Protein AF-A0A9E5NJH9-F1 (afdb_monomer_lite)

Foldseek 3Di:
DDPLVCCVVVVDQQEAPFFDVVVPDPDCSSVVVCPPPPHDHDDDCAEEQEAQDLSRQLCCLGTDLAHEYEYAPRRVVNLVVCLVVDDHDSSSCRQKHQGWDDDPNDTDRDPDIRGHWYFYDPDDPPDGTDTDD

Radius of gyration: 15.49 Å; chains: 1; bounding box: 36×34×38 Å

Secondary structure (DSSP, 8-state):
--HHHHHHTTSS--EETSB-SSSSPTTTTTTTGGGSTT-EE---S-EE--SS-HHHHGGGGGB-TTSPEEE-HHHHHHHHHHHHHSPP-STTTTSEEEEEEEETTEEEEEEEEEEPPEEE--S-TTPPPEE--

Structure (mmCIF, N/CA/C/O backbone):
data_AF-A0A9E5NJH9-F1
#
_entry.id   AF-A0A9E5NJH9-F1
#
loop_
_atom_site.group_PDB
_atom_site.id
_atom_site.type_symbol
_atom_site.label_atom_id
_atom_site.label_alt_id
_atom_site.label_comp_id
_atom_site.label_asym_id
_atom_site.label_entity_id
_atom_site.label_seq_id
_atom_site.pdbx_PDB_ins_code
_atom_site.Cartn_x
_atom_site.Cartn_y
_atom_site.Cartn_z
_atom_site.occupancy
_atom_site.B_iso_or_equiv
_atom_site.auth_seq_id
_atom_site.auth_comp_id
_atom_site.auth_asym_id
_atom_site.auth_atom_id
_atom_site.pdbx_PDB_model_num
ATOM 1 N N . MET A 1 1 ? 12.306 8.294 -3.340 1.00 63.44 1 MET A N 1
ATOM 2 C CA . MET A 1 1 ? 12.594 7.167 -4.257 1.00 63.44 1 MET A CA 1
ATOM 3 C C . MET A 1 1 ? 11.369 6.903 -5.125 1.00 63.44 1 MET A C 1
ATOM 5 O O . MET A 1 1 ? 10.272 7.169 -4.657 1.00 63.44 1 MET A O 1
ATOM 9 N N . GLY A 1 2 ? 11.531 6.453 -6.374 1.00 81.19 2 GLY A N 1
ATOM 10 C CA . GLY A 1 2 ? 10.410 6.132 -7.278 1.00 81.19 2 GLY A CA 1
ATOM 11 C C . GLY A 1 2 ? 10.185 4.624 -7.442 1.00 81.19 2 GLY A C 1
ATOM 12 O O . GLY A 1 2 ? 11.088 3.844 -7.140 1.00 81.19 2 GLY A O 1
ATOM 13 N N . LEU A 1 3 ? 9.017 4.225 -7.970 1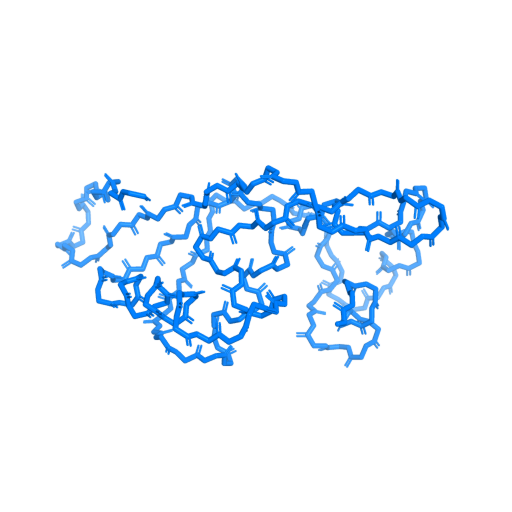.00 87.25 3 LEU A N 1
ATOM 14 C CA . LEU A 1 3 ? 8.644 2.819 -8.212 1.00 87.25 3 LEU A CA 1
ATOM 15 C C . LEU A 1 3 ? 9.715 2.014 -8.988 1.00 87.25 3 LEU A C 1
ATOM 17 O O . LEU A 1 3 ? 10.045 0.909 -8.559 1.00 87.25 3 LEU A O 1
ATOM 21 N N . PRO A 1 4 ? 10.340 2.549 -10.064 1.00 86.56 4 PRO A N 1
ATOM 22 C CA . PRO A 1 4 ? 11.408 1.836 -10.768 1.00 86.56 4 PRO A CA 1
ATOM 23 C C . PRO A 1 4 ? 12.573 1.420 -9.866 1.00 86.56 4 PRO A C 1
ATOM 25 O O . PRO A 1 4 ? 13.121 0.335 -10.044 1.00 86.56 4 PRO A O 1
ATOM 28 N N . ASN A 1 5 ? 12.938 2.272 -8.902 1.00 87.12 5 ASN A N 1
ATOM 29 C CA . ASN A 1 5 ? 14.077 2.045 -8.021 1.00 87.12 5 ASN A CA 1
ATOM 30 C C . ASN A 1 5 ? 13.786 0.934 -7.012 1.00 87.12 5 ASN A C 1
ATOM 32 O O . ASN A 1 5 ? 14.595 0.027 -6.874 1.00 87.12 5 ASN A O 1
ATOM 36 N N . VAL A 1 6 ? 12.627 0.981 -6.346 1.00 89.56 6 VAL A N 1
ATOM 37 C CA . VAL A 1 6 ? 12.240 -0.024 -5.336 1.00 89.56 6 VAL A CA 1
ATOM 38 C C . VAL A 1 6 ? 12.017 -1.411 -5.939 1.00 89.56 6 VAL A C 1
ATOM 40 O O . VAL A 1 6 ? 12.356 -2.400 -5.298 1.00 89.56 6 VAL A O 1
ATOM 43 N N . LEU A 1 7 ? 11.538 -1.490 -7.186 1.00 89.81 7 LEU A N 1
ATOM 44 C CA . LEU A 1 7 ? 11.472 -2.753 -7.926 1.00 89.81 7 LEU A CA 1
ATOM 45 C C . LEU A 1 7 ? 12.873 -3.260 -8.302 1.00 89.81 7 LEU A C 1
ATOM 47 O O . LEU A 1 7 ? 13.168 -4.430 -8.108 1.00 89.81 7 LEU A O 1
ATOM 51 N N . CYS A 1 8 ? 13.759 -2.377 -8.781 1.00 88.19 8 CYS A N 1
ATOM 52 C CA . CYS A 1 8 ? 15.124 -2.745 -9.183 1.00 88.19 8 CYS A CA 1
ATOM 53 C C . CYS A 1 8 ? 15.941 -3.354 -8.030 1.00 88.19 8 CYS A C 1
ATOM 55 O O . CYS A 1 8 ? 16.680 -4.312 -8.235 1.00 88.19 8 CYS A O 1
ATOM 57 N N . VAL A 1 9 ? 15.792 -2.822 -6.811 1.00 91.06 9 VAL A N 1
ATOM 58 C CA . VAL A 1 9 ? 16.490 -3.345 -5.622 1.00 91.06 9 VAL A CA 1
ATOM 59 C C . VAL A 1 9 ? 15.751 -4.498 -4.928 1.00 91.06 9 VAL A C 1
ATOM 61 O O . VAL A 1 9 ? 16.197 -4.953 -3.879 1.00 91.06 9 VAL A O 1
ATOM 64 N N . GLY A 1 10 ? 14.621 -4.963 -5.473 1.00 90.00 10 GLY A N 1
ATOM 65 C CA . GLY A 1 10 ? 13.853 -6.082 -4.918 1.00 90.00 10 GLY A CA 1
ATOM 66 C C . GLY A 1 10 ? 13.103 -5.777 -3.615 1.00 90.00 10 GLY A C 1
ATOM 67 O O . GLY A 1 10 ? 12.751 -6.703 -2.891 1.00 90.00 10 GLY A O 1
ATOM 68 N N . LEU A 1 11 ? 12.847 -4.501 -3.301 1.00 91.38 11 LEU A N 1
ATOM 69 C CA . LEU A 1 11 ? 12.045 -4.103 -2.131 1.00 91.38 11 LEU A CA 1
ATOM 70 C C . LEU A 1 11 ? 10.539 -4.279 -2.365 1.00 91.38 11 LEU A C 1
ATOM 72 O O . LEU A 1 11 ? 9.778 -4.423 -1.411 1.00 91.38 11 LEU A O 1
ATOM 76 N N . LEU A 1 12 ? 10.108 -4.258 -3.629 1.00 92.00 12 LEU A N 1
ATOM 77 C CA . LEU A 1 12 ? 8.745 -4.576 -4.044 1.00 92.00 12 LEU A CA 1
ATOM 78 C C . LEU A 1 12 ? 8.755 -5.689 -5.097 1.00 92.00 12 LEU A C 1
ATOM 80 O O . LEU A 1 12 ? 9.673 -5.732 -5.919 1.00 92.00 12 LEU A O 1
ATOM 84 N N . PRO A 1 13 ? 7.740 -6.569 -5.103 1.00 92.75 13 PRO A N 1
ATOM 85 C CA . PRO A 1 13 ? 7.637 -7.615 -6.108 1.00 92.75 13 PRO A CA 1
ATOM 86 C C . PRO A 1 13 ? 7.233 -7.043 -7.482 1.00 92.75 13 PRO A C 1
ATOM 88 O O . PRO A 1 13 ? 6.522 -6.040 -7.553 1.00 92.75 13 PRO A O 1
ATOM 91 N N . PRO A 1 14 ? 7.625 -7.682 -8.599 1.00 92.50 14 PRO A N 1
ATOM 92 C CA . PRO A 1 14 ? 7.291 -7.232 -9.952 1.00 92.50 14 PRO A CA 1
ATOM 93 C C . PRO A 1 14 ? 5.840 -7.579 -10.351 1.00 92.50 14 PRO A C 1
ATOM 95 O O . PRO A 1 14 ? 5.599 -8.297 -11.326 1.00 92.50 14 PRO A O 1
ATOM 98 N N . LEU A 1 15 ? 4.867 -7.059 -9.592 1.00 92.69 15 LEU A N 1
ATOM 99 C CA . LEU A 1 15 ? 3.426 -7.244 -9.800 1.00 92.69 15 LEU A CA 1
ATOM 100 C C . LEU A 1 15 ? 2.834 -6.108 -10.647 1.00 92.69 15 LEU A C 1
ATOM 102 O O . LEU A 1 15 ? 2.570 -5.007 -10.169 1.00 92.69 15 LEU A O 1
ATOM 106 N N . GLU A 1 16 ? 2.610 -6.368 -11.928 1.00 91.31 16 GLU A N 1
ATOM 107 C CA . GLU A 1 16 ? 2.008 -5.395 -12.837 1.00 91.31 16 GLU A CA 1
ATOM 108 C C . GLU A 1 16 ? 0.503 -5.244 -12.566 1.00 91.31 16 GLU A C 1
ATOM 110 O O . GLU A 1 16 ? -0.221 -6.236 -12.476 1.00 91.31 16 GLU A O 1
ATOM 115 N N . GLY A 1 17 ? 0.023 -3.998 -12.512 1.00 90.94 17 GLY A N 1
ATOM 116 C CA . GLY A 1 17 ? -1.405 -3.670 -12.407 1.00 90.94 17 GLY A CA 1
ATOM 117 C C . GLY A 1 17 ? -1.893 -3.246 -11.019 1.00 90.94 17 GLY A C 1
ATOM 118 O O . GLY A 1 17 ? -3.033 -2.814 -10.912 1.00 90.94 17 GLY A O 1
ATOM 119 N N . ILE A 1 18 ? -1.050 -3.320 -9.981 1.00 93.44 18 ILE A N 1
ATOM 120 C CA . ILE A 1 18 ? -1.433 -2.947 -8.601 1.00 93.44 18 ILE A CA 1
ATOM 121 C C . ILE A 1 18 ? -0.758 -1.671 -8.089 1.00 93.44 18 ILE A C 1
ATOM 123 O O . ILE A 1 18 ? -1.122 -1.144 -7.039 1.00 93.44 18 ILE A O 1
ATOM 127 N N . TYR A 1 19 ? 0.263 -1.194 -8.798 1.00 92.25 19 TYR A N 1
ATOM 128 C CA . TYR A 1 19 ? 1.014 -0.002 -8.425 1.00 92.25 19 TYR A CA 1
ATOM 129 C C . TYR A 1 19 ? 0.501 1.228 -9.160 1.00 92.25 19 TYR A C 1
ATOM 131 O O . TYR A 1 19 ? -0.042 1.130 -10.258 1.00 92.25 19 TYR A O 1
ATOM 139 N N . ARG A 1 20 ? 0.747 2.397 -8.573 1.00 88.31 20 ARG A N 1
ATOM 140 C CA . ARG A 1 20 ? 0.426 3.695 -9.169 1.00 88.31 20 ARG A CA 1
ATOM 141 C C . ARG A 1 20 ? 1.105 3.860 -10.515 1.00 88.31 20 ARG A C 1
ATOM 143 O O . ARG A 1 20 ? 2.309 3.628 -10.651 1.00 88.31 20 ARG A O 1
ATOM 150 N N . GLU A 1 21 ? 0.341 4.361 -11.474 1.00 78.94 21 GLU A N 1
ATOM 151 C CA . GLU A 1 21 ? 0.867 4.753 -12.778 1.00 78.94 21 GLU A CA 1
ATOM 152 C C . GLU A 1 21 ? 1.640 6.077 -12.710 1.00 78.94 21 GLU A C 1
ATOM 154 O O . GLU A 1 21 ? 2.510 6.328 -13.534 1.00 78.94 21 GLU A O 1
ATOM 159 N N . ASP A 1 22 ? 1.423 6.892 -11.677 1.00 73.44 22 ASP A N 1
ATOM 160 C CA . ASP A 1 22 ? 2.259 8.034 -11.328 1.00 73.44 22 ASP A CA 1
ATOM 161 C C . ASP A 1 22 ? 3.189 7.639 -10.160 1.00 73.44 22 ASP A C 1
ATOM 163 O O . ASP A 1 22 ? 2.724 7.444 -9.037 1.00 73.44 22 ASP A O 1
ATOM 167 N N . PRO A 1 23 ? 4.512 7.462 -10.333 1.00 60.00 23 PRO A N 1
ATOM 168 C CA . PRO A 1 23 ? 5.404 7.973 -11.375 1.00 60.00 23 PRO A CA 1
ATOM 169 C C . PRO A 1 23 ? 5.873 6.931 -12.415 1.00 60.00 23 PRO A C 1
ATOM 171 O O . PRO A 1 23 ? 6.990 7.050 -12.928 1.00 60.00 23 PRO A O 1
ATOM 174 N N . ALA A 1 24 ? 5.118 5.859 -12.656 1.00 59.75 24 ALA A N 1
ATOM 175 C CA . ALA A 1 24 ? 5.552 4.789 -13.549 1.00 59.75 24 ALA A CA 1
ATOM 176 C C . ALA A 1 24 ? 5.791 5.332 -14.979 1.00 59.75 24 ALA A C 1
ATOM 178 O O . ALA A 1 24 ? 4.920 5.985 -15.555 1.00 59.75 24 ALA A O 1
ATOM 179 N N . PRO A 1 25 ? 6.973 5.098 -15.578 1.00 56.84 25 PRO A N 1
ATOM 180 C CA . PRO A 1 25 ? 7.249 5.537 -16.939 1.00 56.84 25 PRO A CA 1
ATOM 181 C C . PRO A 1 25 ? 6.246 4.912 -17.913 1.00 56.84 25 PRO A C 1
ATOM 183 O O . PRO A 1 25 ? 6.063 3.693 -17.937 1.00 56.84 25 PRO A O 1
ATOM 186 N N . SER A 1 26 ? 5.605 5.745 -18.727 1.00 64.19 26 SER A N 1
ATOM 187 C CA . SER A 1 26 ? 4.777 5.275 -19.838 1.00 64.19 26 SER A CA 1
ATOM 188 C C . SER A 1 26 ? 5.610 4.460 -20.841 1.00 64.19 26 SER A C 1
ATOM 190 O O . SER A 1 26 ? 6.799 4.710 -21.029 1.00 64.19 26 SER A O 1
ATOM 192 N N . GLY A 1 27 ? 4.969 3.473 -21.480 1.00 61.41 27 GLY A N 1
ATOM 193 C CA . GLY A 1 27 ? 5.517 2.709 -22.607 1.00 61.41 27 GLY A CA 1
ATOM 194 C C . GLY A 1 27 ? 6.629 1.716 -22.247 1.00 61.41 27 GLY A C 1
ATOM 195 O O . GLY A 1 27 ? 7.809 2.037 -22.294 1.00 61.41 27 GLY A O 1
ATOM 196 N N . GLY A 1 28 ? 6.263 0.464 -21.952 1.00 74.19 28 GLY A N 1
ATOM 197 C CA . GLY A 1 28 ? 7.218 -0.652 -21.886 1.00 74.19 28 GLY A CA 1
ATOM 198 C C . GLY A 1 28 ? 7.933 -0.863 -20.547 1.00 74.19 28 GLY A C 1
ATOM 199 O O . GLY A 1 28 ? 8.677 -1.829 -20.432 1.00 74.19 28 GLY A O 1
ATOM 200 N N . PHE A 1 29 ? 7.667 -0.059 -19.510 1.00 84.19 29 PHE A N 1
ATOM 201 C CA . PHE A 1 29 ? 8.249 -0.230 -18.165 1.00 84.19 29 PHE A CA 1
ATOM 202 C C . PHE A 1 29 ? 8.147 -1.666 -17.620 1.00 84.19 29 PHE A C 1
ATOM 204 O O . PHE A 1 29 ? 9.089 -2.188 -17.018 1.00 84.19 29 PHE A O 1
ATOM 211 N N . TRP A 1 30 ? 7.008 -2.314 -17.862 1.00 87.31 30 TRP A N 1
ATOM 212 C CA . TRP A 1 30 ? 6.740 -3.677 -17.418 1.00 87.31 30 TRP A CA 1
ATOM 213 C C . TRP A 1 30 ? 7.325 -4.758 -18.334 1.00 87.31 30 TRP A C 1
ATOM 215 O O . TRP A 1 30 ? 7.512 -5.879 -17.877 1.00 87.31 30 TRP A O 1
ATOM 225 N N . GLN A 1 31 ? 7.657 -4.459 -19.598 1.00 87.31 31 GLN A N 1
ATOM 226 C CA . GLN A 1 31 ? 8.130 -5.479 -20.549 1.00 87.31 31 GLN A CA 1
ATOM 227 C C . GLN A 1 31 ? 9.401 -6.202 -20.074 1.00 87.31 31 GLN A C 1
ATOM 229 O O . GLN A 1 31 ? 9.370 -7.430 -20.047 1.00 87.31 31 GLN A O 1
ATOM 234 N N . PRO A 1 32 ? 10.476 -5.512 -19.634 1.00 85.38 32 PRO A N 1
ATOM 235 C CA . PRO A 1 32 ? 11.657 -6.194 -19.104 1.00 85.38 32 PRO A CA 1
ATOM 236 C C . PRO A 1 32 ? 11.355 -7.004 -17.836 1.00 85.38 32 PRO A C 1
ATOM 238 O O . PRO A 1 32 ? 11.928 -8.068 -17.632 1.00 85.38 32 PRO A O 1
ATOM 241 N N . ARG A 1 33 ? 10.420 -6.517 -17.009 1.00 87.06 33 ARG A N 1
ATOM 242 C CA . ARG A 1 33 ? 10.083 -7.095 -15.699 1.00 87.06 33 ARG A CA 1
ATOM 243 C C . ARG A 1 33 ? 9.261 -8.372 -15.799 1.00 87.06 33 ARG A C 1
ATOM 245 O O . ARG A 1 33 ? 9.336 -9.205 -14.911 1.00 87.06 33 ARG A O 1
ATOM 252 N N . ARG A 1 34 ? 8.523 -8.573 -16.895 1.00 87.31 34 ARG A N 1
ATOM 253 C CA . ARG A 1 34 ? 7.731 -9.796 -17.134 1.00 87.31 34 ARG A CA 1
ATOM 254 C C . ARG A 1 34 ? 8.574 -11.071 -17.227 1.00 87.31 34 ARG A C 1
ATOM 256 O O . ARG A 1 34 ? 8.020 -12.159 -17.125 1.00 87.31 34 ARG A O 1
ATOM 263 N N . ALA A 1 35 ? 9.884 -10.942 -17.439 1.00 88.00 35 ALA A N 1
ATOM 264 C CA . ALA A 1 35 ? 10.824 -12.059 -17.415 1.00 88.00 35 ALA A CA 1
ATOM 265 C C . ALA A 1 35 ? 11.427 -12.318 -16.018 1.00 88.00 35 ALA A C 1
ATOM 267 O O . ALA A 1 35 ? 12.144 -13.302 -15.844 1.00 88.00 35 ALA A O 1
ATOM 268 N N . GLU A 1 36 ? 11.171 -11.451 -15.031 1.00 89.81 36 GLU A N 1
ATOM 269 C CA . GLU A 1 36 ? 11.693 -11.610 -13.673 1.00 89.81 36 GLU A CA 1
ATOM 270 C C . GLU A 1 36 ? 10.963 -12.735 -12.916 1.00 89.81 36 GLU A C 1
ATOM 272 O O . GLU A 1 36 ? 9.764 -12.963 -13.126 1.00 89.81 36 GLU A O 1
ATOM 277 N N . PRO A 1 37 ? 11.655 -13.435 -11.997 1.00 88.38 37 PRO A N 1
ATOM 278 C CA . PRO A 1 37 ? 11.022 -14.412 -11.121 1.00 88.38 37 PRO A CA 1
ATOM 279 C C . PRO A 1 37 ? 9.839 -13.806 -10.362 1.00 88.38 37 PRO A C 1
ATOM 281 O O . PRO A 1 37 ? 9.917 -12.686 -9.863 1.00 88.38 37 PRO A O 1
ATOM 284 N N . HIS A 1 38 ? 8.750 -14.568 -10.251 1.00 87.94 38 HIS A N 1
ATOM 285 C CA . HIS A 1 38 ? 7.517 -14.145 -9.574 1.00 87.94 38 HIS A CA 1
ATOM 286 C C . HIS A 1 38 ? 6.834 -12.909 -10.183 1.00 87.94 38 HIS A C 1
ATOM 288 O O . HIS A 1 38 ? 5.933 -12.347 -9.558 1.00 87.94 38 HIS A O 1
ATOM 294 N N . SER A 1 39 ? 7.209 -12.500 -11.402 1.00 91.12 39 SER A N 1
ATOM 295 C CA . SER A 1 39 ? 6.449 -11.485 -12.120 1.00 91.12 39 SER A CA 1
ATOM 296 C C . SER A 1 39 ? 5.082 -12.023 -12.520 1.00 91.12 39 SER A C 1
ATOM 298 O O . SER A 1 39 ? 4.946 -13.120 -13.065 1.00 91.12 39 SER A O 1
ATOM 300 N N . ALA A 1 40 ? 4.059 -11.227 -12.240 1.00 92.12 40 ALA A N 1
ATOM 301 C CA . ALA A 1 40 ? 2.690 -11.516 -12.613 1.00 92.12 40 ALA A CA 1
ATOM 302 C C . ALA A 1 40 ? 1.960 -10.212 -12.913 1.00 92.12 40 ALA A C 1
ATOM 304 O O . ALA A 1 40 ? 2.244 -9.171 -12.320 1.00 92.12 40 ALA A O 1
ATOM 305 N N . ARG A 1 41 ? 0.979 -10.284 -13.811 1.00 91.50 41 ARG A N 1
ATOM 306 C CA . ARG A 1 41 ? -0.031 -9.239 -13.942 1.00 91.50 41 ARG A CA 1
ATOM 307 C C . ARG A 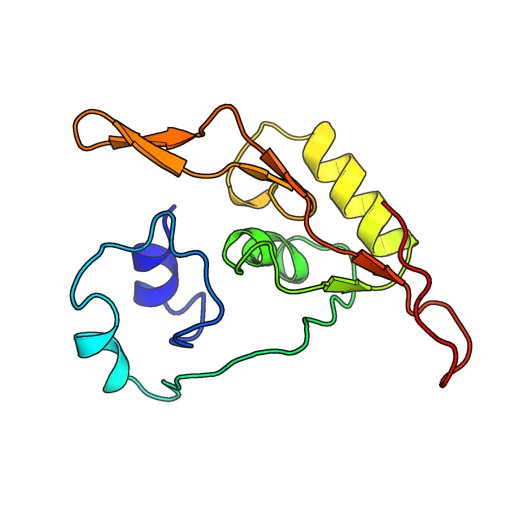1 41 ? -1.230 -9.642 -13.098 1.00 91.50 41 ARG A C 1
ATOM 309 O O . ARG A 1 41 ? -1.774 -10.720 -13.316 1.00 91.50 41 ARG A O 1
ATOM 316 N N . THR A 1 42 ? -1.629 -8.795 -12.157 1.00 90.19 42 THR A N 1
ATOM 317 C CA . THR A 1 42 ? -2.731 -9.096 -11.239 1.00 90.19 42 THR A CA 1
ATOM 318 C C . THR A 1 42 ? -3.589 -7.869 -10.980 1.00 90.19 42 THR A C 1
ATOM 320 O O . THR A 1 42 ? -3.126 -6.734 -11.062 1.00 90.19 42 THR A O 1
ATOM 323 N N . SER A 1 43 ? -4.846 -8.121 -10.643 1.00 91.69 43 SER A N 1
ATOM 324 C CA . SER A 1 43 ? -5.727 -7.181 -9.957 1.00 91.69 43 SER A CA 1
ATOM 325 C C . SER A 1 43 ? -5.881 -7.631 -8.506 1.00 91.69 43 SER A C 1
ATOM 327 O O . SER A 1 43 ? -5.709 -8.815 -8.209 1.00 91.69 43 SER A O 1
ATOM 329 N N . LEU A 1 44 ? -6.179 -6.701 -7.604 1.00 91.25 44 LEU A N 1
ATOM 330 C CA . LEU A 1 44 ? -6.449 -6.988 -6.197 1.00 91.25 44 LEU A CA 1
ATOM 331 C C . LEU A 1 44 ? -7.793 -6.383 -5.821 1.00 91.25 44 LEU A C 1
ATOM 333 O O . LEU A 1 44 ? -8.061 -5.235 -6.170 1.00 91.25 44 LEU A O 1
ATOM 337 N N . ASP A 1 45 ? -8.587 -7.126 -5.058 1.00 93.50 45 ASP A N 1
ATOM 338 C CA . ASP A 1 45 ? -9.802 -6.587 -4.440 1.00 93.50 45 ASP A CA 1
ATOM 339 C C . ASP A 1 45 ? -9.471 -5.667 -3.255 1.00 93.50 45 ASP A C 1
ATOM 341 O O . ASP A 1 45 ? -10.270 -4.816 -2.884 1.00 93.50 45 ASP A O 1
ATOM 345 N N . GLY A 1 46 ? -8.277 -5.813 -2.674 1.00 94.12 46 GLY A N 1
ATOM 346 C CA . GLY A 1 46 ? -7.739 -4.944 -1.636 1.00 94.12 46 GLY A CA 1
ATOM 347 C C . GLY A 1 46 ? -6.485 -5.505 -0.977 1.00 94.12 46 GLY A C 1
ATOM 348 O O . GLY A 1 46 ? -5.969 -6.555 -1.365 1.00 94.12 46 GLY A O 1
ATOM 349 N N . VAL A 1 47 ? -5.992 -4.795 0.036 1.00 95.62 47 VAL A N 1
ATOM 350 C CA . VAL A 1 47 ? -4.795 -5.165 0.804 1.00 95.62 47 VAL A CA 1
ATOM 351 C C . VAL A 1 47 ? -5.110 -5.174 2.290 1.00 95.62 47 VAL A C 1
ATOM 353 O O . VAL A 1 47 ? -5.595 -4.184 2.825 1.00 95.62 47 VAL A O 1
ATOM 356 N N . LEU A 1 48 ? -4.797 -6.275 2.973 1.00 95.56 48 LEU A N 1
ATOM 357 C CA . LEU A 1 48 ? -4.879 -6.355 4.428 1.00 95.56 48 LEU A CA 1
ATOM 358 C C . LEU A 1 48 ? -3.596 -5.807 5.061 1.00 95.56 48 LEU A C 1
ATOM 360 O O . LEU A 1 48 ? -2.510 -6.341 4.844 1.00 95.56 48 LEU A O 1
ATOM 364 N N . LEU A 1 49 ? -3.731 -4.770 5.881 1.00 95.44 49 LEU A N 1
ATOM 365 C CA . LEU A 1 49 ? -2.650 -4.154 6.634 1.00 95.44 49 LEU A CA 1
ATO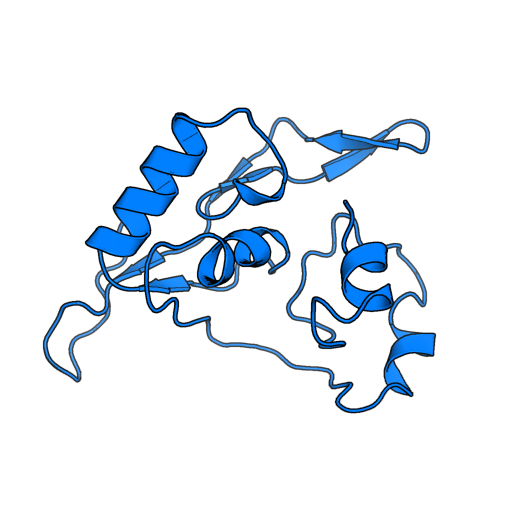M 366 C C . LEU A 1 49 ? -2.725 -4.586 8.100 1.00 95.44 49 LEU A C 1
ATOM 368 O O . LEU A 1 49 ? -3.647 -4.221 8.830 1.00 95.44 49 LEU A O 1
ATOM 372 N N . SER A 1 50 ? -1.734 -5.368 8.526 1.00 94.06 50 SER A N 1
ATOM 373 C CA . SER A 1 50 ? -1.733 -6.028 9.834 1.00 94.06 50 SER A CA 1
ATOM 374 C C . SER A 1 50 ? -1.619 -5.067 11.016 1.00 94.06 50 SER A C 1
ATOM 376 O O . SER A 1 50 ? -2.318 -5.241 12.010 1.00 94.06 50 SER A O 1
ATOM 378 N N . HIS A 1 51 ? -0.697 -4.102 10.950 1.00 94.56 51 HIS A N 1
ATOM 379 C CA . HIS A 1 51 ? -0.411 -3.175 12.047 1.00 94.56 51 HIS A CA 1
ATOM 380 C C . HIS A 1 51 ? 0.367 -1.940 11.565 1.00 94.56 51 HIS A C 1
ATOM 382 O O . HIS A 1 51 ? 0.820 -1.875 10.422 1.00 94.56 51 HIS A O 1
ATOM 388 N N . ALA A 1 52 ? 0.517 -0.950 12.450 1.00 93.44 52 ALA A N 1
ATOM 389 C CA . ALA A 1 52 ? 0.998 0.390 12.119 1.00 93.44 52 ALA A CA 1
ATOM 390 C C . ALA A 1 52 ? 2.519 0.600 12.211 1.00 93.44 52 ALA A C 1
ATOM 392 O O . ALA A 1 52 ? 2.977 1.609 12.748 1.00 93.44 52 ALA A O 1
ATOM 393 N N . HIS A 1 53 ? 3.310 -0.335 11.685 1.00 93.44 53 HIS A N 1
ATOM 394 C CA . HIS A 1 53 ? 4.746 -0.116 11.503 1.00 93.44 53 HIS A CA 1
ATOM 395 C C . HIS A 1 53 ? 5.081 0.240 10.052 1.00 93.44 53 HIS A C 1
ATOM 397 O O . HIS A 1 53 ? 4.376 -0.131 9.111 1.00 93.44 53 HIS A O 1
ATOM 403 N N . LEU A 1 54 ? 6.166 0.993 9.860 1.00 88.50 54 LEU A N 1
ATOM 404 C CA . LEU A 1 54 ? 6.547 1.505 8.542 1.00 88.50 54 LEU A CA 1
ATOM 405 C C . LEU A 1 54 ? 6.964 0.398 7.575 1.00 88.50 54 LEU A C 1
ATOM 407 O O . LEU A 1 54 ? 6.639 0.491 6.397 1.00 88.50 54 LEU A O 1
ATOM 411 N N . ASP A 1 55 ? 7.615 -0.655 8.054 1.00 88.88 55 ASP A N 1
ATOM 412 C CA . ASP A 1 55 ? 7.983 -1.836 7.267 1.00 88.88 55 ASP A CA 1
ATOM 413 C C . ASP A 1 55 ? 6.765 -2.616 6.743 1.00 88.88 55 ASP A C 1
ATOM 415 O O . ASP A 1 55 ? 6.882 -3.350 5.766 1.00 88.88 55 ASP A O 1
ATOM 419 N N . HIS A 1 56 ? 5.582 -2.393 7.322 1.00 89.62 56 HIS A N 1
ATOM 420 C CA . HIS A 1 56 ? 4.324 -2.983 6.865 1.00 89.62 56 HIS A CA 1
ATOM 421 C C . HIS A 1 56 ? 3.460 -2.031 6.026 1.00 89.62 56 HIS A C 1
ATOM 423 O O . HIS A 1 56 ? 2.783 -2.479 5.103 1.00 89.62 56 HIS A O 1
ATOM 429 N N . GLY A 1 57 ? 3.445 -0.730 6.336 1.00 89.94 57 GLY A N 1
ATOM 430 C CA . GLY A 1 57 ? 2.496 0.208 5.722 1.00 89.94 57 GLY A CA 1
ATOM 431 C C . GLY A 1 57 ? 3.085 1.248 4.778 1.00 89.94 57 GLY A C 1
ATOM 432 O O . GLY A 1 57 ? 2.361 1.744 3.921 1.00 89.94 57 GLY A O 1
ATOM 433 N N . SER A 1 58 ? 4.373 1.587 4.876 1.00 88.62 58 SER A N 1
ATOM 434 C CA . SER A 1 58 ? 4.941 2.707 4.102 1.00 88.62 58 SER A CA 1
ATOM 435 C C . SER A 1 58 ? 4.840 2.505 2.587 1.00 88.62 58 SER A C 1
ATOM 437 O O . SER A 1 58 ? 4.580 3.453 1.842 1.00 88.62 58 SER A O 1
ATOM 439 N N . TYR A 1 59 ? 4.968 1.262 2.113 1.00 93.06 59 TYR A N 1
ATOM 440 C CA . TYR A 1 59 ? 4.907 0.933 0.688 1.00 93.06 59 TYR A CA 1
ATOM 441 C C . TYR A 1 59 ? 3.492 0.800 0.125 1.00 93.06 59 TYR A C 1
ATOM 443 O O . TYR A 1 59 ? 3.340 0.742 -1.096 1.00 93.06 59 TYR A O 1
ATOM 451 N N . VAL A 1 60 ? 2.453 0.902 0.963 1.00 94.12 60 VAL A N 1
ATOM 452 C CA . VAL A 1 60 ? 1.079 1.160 0.491 1.00 94.12 60 VAL A CA 1
ATOM 453 C C . VAL A 1 60 ? 1.040 2.426 -0.371 1.00 94.12 60 VAL A C 1
ATOM 455 O O . VAL A 1 60 ? 0.262 2.520 -1.317 1.00 94.12 60 VAL A O 1
ATOM 458 N N . SER A 1 61 ? 1.950 3.369 -0.124 1.00 92.50 61 SER A N 1
ATOM 459 C CA . SER A 1 61 ? 2.122 4.590 -0.910 1.00 92.50 61 SER A CA 1
ATOM 460 C C . SER A 1 61 ? 2.376 4.342 -2.406 1.00 92.50 61 SER A C 1
ATOM 462 O O . SER A 1 61 ? 2.008 5.191 -3.224 1.00 92.50 61 SER A O 1
ATOM 464 N N . PHE A 1 62 ? 2.943 3.180 -2.774 1.00 92.94 62 PHE A N 1
ATOM 465 C CA . PHE A 1 62 ? 3.171 2.750 -4.162 1.00 92.94 62 PHE A CA 1
ATOM 466 C C . PHE A 1 62 ? 1.966 2.075 -4.817 1.00 92.94 62 PHE A C 1
ATOM 468 O O . PHE A 1 62 ? 1.962 1.963 -6.041 1.00 92.94 62 PHE A O 1
ATOM 475 N N . LEU A 1 63 ? 0.972 1.621 -4.052 1.00 93.81 63 LEU A N 1
ATOM 476 C CA . LEU A 1 63 ? -0.226 0.980 -4.596 1.00 93.81 63 LEU A CA 1
ATOM 477 C C . LEU A 1 63 ? -1.137 2.002 -5.261 1.00 93.81 63 LEU A C 1
ATOM 479 O O . LEU A 1 63 ? -1.175 3.160 -4.829 1.00 93.81 63 LEU A O 1
ATOM 483 N N . ASP A 1 64 ? -1.893 1.575 -6.270 1.00 92.6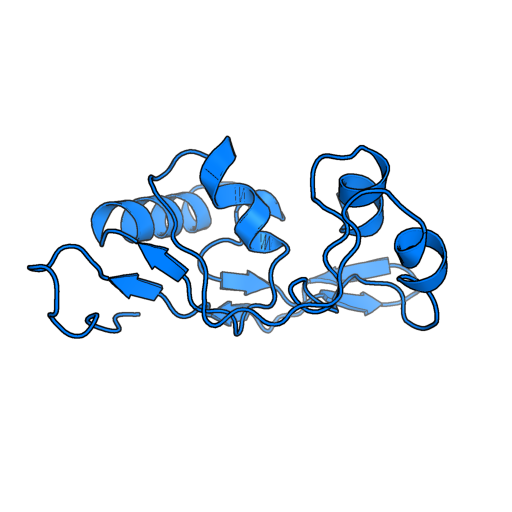2 64 ASP A N 1
ATOM 484 C CA . ASP A 1 64 ? -2.977 2.385 -6.825 1.00 92.62 64 ASP A CA 1
ATOM 485 C C . ASP A 1 64 ? -3.882 2.890 -5.676 1.00 92.62 64 ASP A C 1
ATOM 487 O O . ASP A 1 64 ? -4.317 2.095 -4.836 1.00 92.62 64 ASP A O 1
ATOM 491 N N . PRO A 1 65 ? -4.123 4.211 -5.559 1.00 92.62 65 PRO A N 1
ATOM 492 C CA . PRO A 1 65 ? -4.974 4.775 -4.519 1.00 92.62 65 PRO A CA 1
ATOM 493 C C . PRO A 1 65 ? -6.433 4.312 -4.535 1.00 92.62 65 PRO A C 1
ATOM 495 O O . PRO A 1 65 ? -7.109 4.540 -3.535 1.00 92.62 65 PRO A O 1
ATOM 498 N N . GLU A 1 66 ? -6.915 3.675 -5.604 1.00 93.12 66 GLU A N 1
ATOM 499 C CA . GLU A 1 66 ? -8.243 3.044 -5.618 1.00 93.12 66 GLU A CA 1
ATOM 500 C C . GLU A 1 66 ? -8.291 1.696 -4.891 1.00 93.12 66 GLU A C 1
ATOM 502 O O . GLU A 1 66 ? -9.372 1.272 -4.487 1.00 93.12 66 GLU A O 1
ATOM 507 N N . ILE A 1 67 ? -7.153 1.020 -4.699 1.00 95.06 67 ILE A N 1
ATOM 508 C CA . ILE A 1 67 ? -7.124 -0.284 -4.027 1.00 95.06 67 ILE A CA 1
ATOM 509 C C . ILE A 1 67 ? -7.450 -0.078 -2.538 1.00 95.06 67 ILE A C 1
ATOM 511 O O . ILE A 1 67 ? -6.725 0.658 -1.854 1.00 95.06 67 ILE A O 1
ATOM 515 N N . PRO A 1 68 ? -8.512 -0.713 -2.004 1.00 94.75 68 PRO A N 1
ATOM 516 C CA . PRO A 1 68 ? -8.910 -0.520 -0.619 1.00 94.75 68 PRO A CA 1
ATOM 517 C C . PRO A 1 68 ? -7.953 -1.215 0.347 1.00 94.75 68 PRO A C 1
ATOM 519 O O . PRO A 1 68 ? -7.446 -2.311 0.094 1.00 94.75 68 PRO A O 1
ATOM 522 N N . ILE A 1 69 ? -7.738 -0.568 1.490 1.00 95.56 69 ILE A N 1
ATOM 523 C CA . ILE A 1 69 ? -6.921 -1.082 2.582 1.00 95.56 69 ILE A CA 1
ATOM 524 C C . ILE A 1 69 ? -7.836 -1.586 3.691 1.00 95.56 69 ILE A C 1
ATOM 526 O O . ILE A 1 69 ? -8.587 -0.827 4.298 1.00 95.56 69 ILE A O 1
ATOM 530 N N . TYR A 1 70 ? -7.746 -2.876 3.975 1.00 94.88 70 TYR A N 1
ATOM 531 C CA . TYR A 1 70 ? -8.396 -3.508 5.109 1.00 94.88 70 TYR A CA 1
ATOM 532 C C . TYR A 1 70 ? -7.468 -3.421 6.315 1.00 94.88 70 TYR A C 1
ATOM 534 O O . TYR A 1 70 ? -6.310 -3.820 6.231 1.00 94.88 70 TYR A O 1
ATOM 542 N N . SER A 1 71 ? -7.937 -2.909 7.446 1.00 94.56 71 SER A N 1
ATOM 543 C CA . SER A 1 71 ? -7.125 -2.855 8.666 1.00 94.56 71 SER A CA 1
ATOM 544 C C . SER A 1 71 ? -7.991 -2.746 9.910 1.00 94.56 71 SER A C 1
ATOM 546 O O . SER A 1 71 ? -9.208 -2.593 9.835 1.00 94.56 71 SER A O 1
ATOM 548 N N . THR A 1 72 ? -7.357 -2.753 11.077 1.00 93.38 72 THR A N 1
ATOM 549 C CA . THR A 1 72 ? -8.002 -2.244 12.289 1.00 93.38 72 THR A CA 1
ATOM 550 C C . THR A 1 72 ? -8.145 -0.721 12.224 1.00 93.38 72 THR A C 1
ATOM 552 O O . THR A 1 72 ? -7.324 -0.036 11.598 1.00 93.38 72 THR A O 1
ATOM 555 N N . LEU A 1 73 ? -9.152 -0.172 12.902 1.00 92.88 73 LEU A N 1
ATOM 556 C CA . LEU A 1 73 ? -9.372 1.264 13.072 1.00 92.88 73 LEU A CA 1
ATOM 557 C C . LEU A 1 73 ? -8.146 1.918 13.711 1.00 92.88 73 LEU A C 1
ATOM 559 O O . LEU A 1 73 ? -7.717 2.988 13.287 1.00 92.88 73 LEU A O 1
ATOM 563 N N . VAL A 1 74 ? -7.556 1.254 14.708 1.00 94.31 74 VAL A N 1
ATOM 564 C CA . VAL A 1 74 ? -6.358 1.738 15.406 1.00 94.31 74 VAL A CA 1
ATOM 565 C C . VAL A 1 74 ? -5.178 1.856 14.440 1.00 94.31 74 VAL A C 1
ATOM 567 O O . VAL A 1 74 ? -4.500 2.882 14.434 1.00 94.31 74 VAL A O 1
ATOM 570 N N . THR A 1 75 ? -4.963 0.856 13.580 1.00 95.00 75 THR A N 1
ATOM 571 C CA . THR A 1 75 ? -3.883 0.886 12.581 1.00 95.00 75 THR A CA 1
ATOM 572 C C . THR A 1 75 ? -4.059 2.046 11.606 1.00 95.00 75 THR A C 1
ATOM 574 O O . THR A 1 75 ? -3.130 2.830 11.407 1.00 95.00 75 THR A O 1
ATOM 577 N N . ALA A 1 76 ? -5.262 2.203 11.047 1.00 94.50 76 ALA A N 1
ATOM 578 C CA . ALA A 1 76 ? -5.570 3.297 10.131 1.00 94.50 76 ALA A CA 1
ATOM 579 C C . ALA A 1 76 ? -5.400 4.670 10.797 1.00 94.50 76 ALA A C 1
ATOM 581 O O . ALA A 1 76 ? -4.839 5.591 10.203 1.00 94.50 76 ALA A O 1
ATOM 582 N N . PHE A 1 77 ? -5.838 4.803 12.052 1.00 94.38 77 PHE A N 1
ATOM 583 C CA . PHE A 1 77 ? -5.713 6.044 12.807 1.00 94.38 77 PHE A CA 1
ATOM 584 C C . PHE A 1 77 ? -4.249 6.425 13.051 1.00 94.38 77 PHE A C 1
ATOM 586 O O . PHE A 1 77 ? -3.877 7.578 12.836 1.00 94.38 77 PHE A O 1
ATOM 593 N N . ILE A 1 78 ? -3.396 5.468 13.435 1.00 94.69 78 ILE A N 1
ATOM 594 C CA . ILE A 1 78 ? -1.963 5.722 13.626 1.00 94.69 78 ILE A CA 1
ATOM 595 C C . ILE A 1 78 ? -1.325 6.184 12.313 1.00 94.69 78 ILE A C 1
ATOM 597 O O . ILE A 1 78 ? -0.655 7.215 12.308 1.00 94.69 78 ILE A O 1
ATOM 601 N N . PHE A 1 79 ? -1.581 5.503 11.189 1.00 94.56 79 PHE A N 1
ATOM 602 C CA . PHE A 1 79 ? -1.053 5.940 9.891 1.00 94.56 79 PHE A CA 1
ATOM 603 C C . PHE A 1 79 ? -1.548 7.328 9.489 1.00 94.56 79 PHE A C 1
ATOM 605 O O . PHE A 1 79 ? -0.761 8.138 9.000 1.00 94.56 79 PHE A O 1
ATOM 612 N N . LYS A 1 80 ? -2.816 7.650 9.761 1.00 93.81 80 LYS A N 1
ATOM 613 C CA . LYS A 1 80 ? -3.364 8.983 9.505 1.00 93.81 80 LYS A CA 1
ATOM 614 C C . LYS A 1 80 ? -2.654 10.060 10.326 1.00 93.81 80 LYS A C 1
ATOM 616 O O . LYS A 1 80 ? -2.326 11.117 9.788 1.00 93.81 80 LYS A O 1
ATOM 621 N N . VAL A 1 81 ? -2.388 9.799 11.606 1.00 93.50 81 VAL A N 1
ATOM 622 C CA . VAL A 1 81 ? -1.624 10.714 12.467 1.00 93.50 81 VAL A CA 1
ATOM 623 C C . VAL A 1 81 ? -0.185 10.841 11.975 1.00 93.50 81 VAL A C 1
ATOM 625 O O . VAL A 1 81 ? 0.306 11.960 11.852 1.00 93.50 81 VAL A O 1
ATOM 628 N N . MET A 1 82 ? 0.481 9.729 11.649 1.00 91.81 82 MET A N 1
ATOM 629 C CA . MET A 1 82 ? 1.850 9.730 11.117 1.00 91.81 82 MET A CA 1
ATOM 630 C C . MET A 1 82 ? 1.959 10.533 9.822 1.00 91.81 82 MET A C 1
ATOM 632 O O . MET A 1 82 ? 2.913 11.286 9.656 1.00 91.81 82 MET A O 1
ATOM 636 N N . GLN A 1 83 ? 0.970 10.425 8.935 1.00 90.19 83 GLN A N 1
ATOM 637 C CA . GLN A 1 83 ? 0.931 11.190 7.694 1.00 90.19 83 GLN A CA 1
ATOM 638 C C . GLN A 1 83 ? 0.812 12.706 7.927 1.00 90.19 83 GLN A C 1
ATOM 640 O O . GLN A 1 83 ? 1.288 13.491 7.114 1.00 90.19 83 GLN A O 1
ATOM 645 N N . HIS A 1 84 ? 0.178 13.137 9.020 1.00 88.62 84 HIS A N 1
ATOM 646 C CA . HIS A 1 84 ? 0.037 14.558 9.353 1.00 88.62 84 HIS A CA 1
ATOM 647 C C . HIS A 1 84 ? 1.184 15.113 10.203 1.00 88.62 84 HIS A C 1
ATOM 649 O O . HIS A 1 84 ? 1.442 16.313 10.158 1.00 88.62 84 HIS A O 1
ATOM 655 N N . SER A 1 85 ? 1.828 14.278 11.020 1.00 89.19 85 SER A N 1
ATOM 656 C CA . SER A 1 85 ? 2.847 14.720 11.977 1.00 89.19 85 SER A CA 1
ATOM 657 C C . SER A 1 85 ? 4.273 14.647 11.438 1.00 89.19 85 SER A C 1
ATOM 659 O O . SER A 1 85 ? 5.149 15.347 11.947 1.00 89.19 85 SER A O 1
ATOM 661 N N . ARG A 1 86 ? 4.530 13.809 10.427 1.00 82.12 86 ARG A N 1
ATOM 662 C CA . ARG A 1 86 ? 5.851 13.673 9.803 1.00 82.12 86 ARG A CA 1
ATOM 663 C C . ARG A 1 86 ? 6.041 14.704 8.696 1.00 82.12 86 ARG A C 1
ATOM 665 O O . ARG A 1 86 ? 5.086 15.212 8.114 1.00 82.12 86 ARG A O 1
ATOM 672 N N . GLN A 1 87 ? 7.304 14.986 8.384 1.00 82.19 87 GLN A N 1
ATOM 673 C CA . GLN A 1 87 ? 7.645 15.716 7.169 1.00 82.19 87 GLN A CA 1
ATOM 674 C C . GLN A 1 87 ? 7.070 14.963 5.963 1.00 82.19 87 GLN A C 1
ATOM 676 O O . GLN A 1 87 ? 7.274 13.758 5.846 1.00 82.19 87 GLN A O 1
ATOM 681 N N . ALA A 1 88 ? 6.363 15.679 5.086 1.00 80.06 88 ALA A N 1
ATOM 682 C CA . ALA A 1 88 ? 5.745 15.081 3.913 1.00 80.06 88 ALA A CA 1
ATOM 683 C C . ALA A 1 88 ? 6.808 14.431 3.016 1.00 80.06 88 ALA A C 1
ATOM 685 O O . ALA A 1 88 ? 7.696 15.101 2.480 1.00 80.06 88 ALA A O 1
ATOM 686 N N . ASP A 1 89 ? 6.689 13.121 2.852 1.00 84.50 89 ASP A N 1
ATOM 687 C CA . ASP A 1 89 ? 7.516 12.288 1.993 1.00 84.50 89 ASP A CA 1
ATOM 688 C C . ASP A 1 89 ? 6.647 11.236 1.294 1.00 84.50 89 ASP A C 1
ATOM 690 O O . ASP A 1 89 ? 5.438 11.165 1.500 1.00 84.50 89 ASP A O 1
ATOM 694 N N . PHE A 1 90 ? 7.247 10.436 0.414 1.00 84.94 90 PHE A N 1
ATOM 695 C CA . PHE A 1 90 ? 6.488 9.408 -0.294 1.00 84.94 90 PHE A CA 1
ATOM 696 C C . PHE A 1 90 ? 5.972 8.319 0.657 1.00 84.94 90 PHE A C 1
ATOM 698 O O . PHE A 1 90 ? 4.862 7.843 0.485 1.00 84.94 90 PHE A O 1
ATOM 705 N N . GLU A 1 91 ? 6.766 7.920 1.649 1.00 85.31 91 GLU A N 1
ATOM 706 C CA . GLU A 1 91 ? 6.471 6.795 2.547 1.00 85.31 91 GLU A CA 1
ATOM 707 C C . GLU A 1 91 ? 5.330 7.081 3.530 1.00 85.31 91 GLU A C 1
ATOM 709 O O . GLU A 1 91 ? 4.701 6.153 4.039 1.00 85.31 91 GLU A O 1
ATOM 714 N N . SER A 1 92 ? 5.028 8.356 3.768 1.00 85.88 92 SER A N 1
ATOM 715 C CA . SER A 1 92 ? 3.897 8.810 4.573 1.00 85.88 92 SER A CA 1
ATOM 716 C C . SER A 1 92 ? 2.573 8.893 3.801 1.00 85.88 92 SER A C 1
ATOM 718 O O . SER A 1 92 ? 1.540 9.119 4.427 1.00 85.88 92 SER A O 1
ATOM 720 N N . GLU A 1 93 ? 2.541 8.646 2.483 1.00 91.19 93 GLU A N 1
ATOM 721 C CA . GLU A 1 93 ? 1.331 8.688 1.632 1.00 91.19 93 GLU A CA 1
ATOM 722 C C . GLU A 1 93 ? 0.423 7.442 1.752 1.00 91.19 93 GLU A C 1
ATOM 724 O O . GLU A 1 93 ? -0.134 6.927 0.770 1.00 91.19 93 GLU A O 1
ATOM 729 N N . VAL A 1 94 ? 0.243 6.959 2.981 1.00 92.69 94 VAL A N 1
ATOM 730 C CA . VAL A 1 94 ? -0.518 5.740 3.278 1.00 92.69 94 VAL A CA 1
ATOM 731 C C . VAL A 1 94 ? -2.022 5.989 3.147 1.00 92.69 94 VAL A C 1
ATOM 733 O O . VAL A 1 94 ? -2.701 5.285 2.401 1.00 92.69 94 VAL A O 1
ATOM 736 N N . CYS A 1 95 ? -2.554 7.018 3.812 1.00 93.00 95 CYS A N 1
ATOM 737 C CA . CYS A 1 95 ? -3.987 7.332 3.801 1.00 93.00 95 CYS A CA 1
ATOM 738 C C . CYS A 1 95 ? -4.387 8.259 2.643 1.00 93.00 95 CYS A C 1
ATOM 740 O O . CYS A 1 95 ? -5.510 8.191 2.146 1.00 93.00 95 CYS A O 1
ATOM 742 N N . TYR A 1 96 ? -3.482 9.144 2.219 1.00 92.06 96 TYR A N 1
ATOM 743 C CA . TYR A 1 96 ? -3.696 10.063 1.100 1.00 92.06 96 TYR A CA 1
ATOM 744 C C . TYR A 1 96 ? -2.485 10.013 0.176 1.00 92.06 96 TYR A C 1
ATOM 746 O O . TYR A 1 96 ? -1.366 10.276 0.609 1.00 92.06 96 TYR A O 1
ATOM 754 N N . ALA A 1 97 ? -2.724 9.699 -1.090 1.00 90.81 97 ALA A N 1
ATOM 755 C CA . ALA A 1 97 ? -1.738 9.734 -2.154 1.00 90.81 97 ALA A CA 1
ATOM 756 C C . ALA A 1 97 ? -1.651 11.147 -2.736 1.00 90.81 97 ALA A C 1
ATOM 758 O O . ALA A 1 97 ? -2.662 11.687 -3.179 1.00 90.81 97 ALA A O 1
ATOM 759 N N . ASN A 1 98 ? -0.461 11.740 -2.805 1.00 89.06 98 ASN A N 1
ATOM 760 C CA . ASN A 1 98 ? -0.277 12.969 -3.577 1.00 89.06 98 ASN A CA 1
ATOM 761 C C . ASN A 1 98 ? 0.051 12.564 -5.008 1.00 89.06 98 ASN A C 1
ATOM 763 O O . ASN A 1 98 ? 1.117 11.988 -5.255 1.00 89.06 98 ASN A O 1
ATOM 767 N N . LEU A 1 99 ? -0.873 12.797 -5.942 1.00 85.38 99 LEU A N 1
ATOM 768 C CA . LEU A 1 99 ? -0.649 12.434 -7.340 1.00 85.38 99 LEU A CA 1
ATOM 769 C C . LEU A 1 99 ? 0.506 13.252 -7.912 1.00 85.38 99 LEU A C 1
ATOM 771 O O . LEU A 1 99 ? 0.697 14.406 -7.535 1.00 85.38 99 LEU A O 1
ATOM 775 N N . ARG A 1 100 ? 1.323 12.650 -8.768 1.00 83.88 100 ARG A N 1
ATOM 776 C CA . ARG A 1 100 ? 2.519 13.275 -9.332 1.00 83.88 100 ARG A CA 1
ATOM 777 C C . ARG A 1 100 ? 2.350 13.469 -10.824 1.00 83.88 100 ARG A C 1
ATOM 779 O O . ARG A 1 100 ? 2.028 12.537 -11.548 1.00 83.88 100 ARG A O 1
ATOM 786 N N . GLU A 1 101 ? 2.637 14.678 -11.278 1.00 80.38 101 GLU A N 1
ATOM 787 C CA . GLU A 1 101 ? 2.528 15.045 -12.685 1.00 80.38 101 GLU A CA 1
ATOM 788 C C . GLU A 1 101 ? 3.910 15.409 -13.248 1.00 80.38 101 GLU A C 1
ATOM 790 O O . GLU A 1 101 ? 4.737 16.006 -12.540 1.00 80.38 101 GLU A O 1
ATOM 795 N N . PRO A 1 102 ? 4.198 15.057 -14.514 1.00 76.81 102 PRO A N 1
ATOM 796 C CA . PRO A 1 102 ? 5.414 15.493 -15.182 1.00 76.81 102 PRO A CA 1
ATOM 797 C C . PRO A 1 102 ? 5.417 17.015 -15.346 1.00 76.81 102 PRO A C 1
ATOM 799 O O . PRO A 1 102 ? 4.521 17.593 -15.954 1.00 76.81 102 PRO A O 1
ATOM 802 N N . HIS A 1 103 ? 6.459 17.672 -14.852 1.00 77.38 103 HIS A N 1
ATOM 803 C CA . HIS A 1 103 ? 6.660 19.105 -15.002 1.00 77.38 103 HIS A CA 1
ATOM 804 C 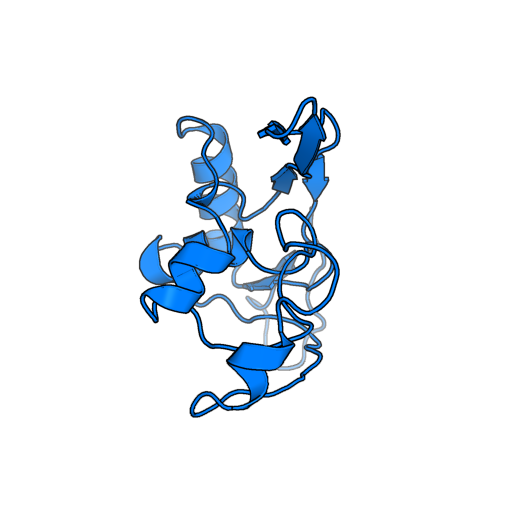C . HIS A 1 103 ? 8.126 19.390 -15.346 1.00 77.38 103 HIS A C 1
ATOM 806 O O . HIS A 1 103 ? 9.013 19.290 -14.497 1.00 77.38 103 HIS A O 1
ATOM 812 N N . SER A 1 104 ? 8.384 19.744 -16.607 1.00 77.38 104 SER A N 1
ATOM 813 C CA . SER A 1 104 ? 9.732 20.038 -17.126 1.00 77.38 104 SER A CA 1
ATOM 814 C C . SER A 1 104 ? 10.742 18.900 -16.902 1.00 77.38 104 SER A C 1
ATOM 816 O O . SER A 1 104 ? 11.870 19.136 -16.479 1.00 77.38 104 SER A O 1
ATOM 818 N N . GLY A 1 105 ? 10.325 17.651 -17.139 1.00 70.50 105 GLY A N 1
ATOM 819 C CA . GLY A 1 105 ? 11.176 16.462 -16.971 1.00 70.50 105 GLY A CA 1
ATOM 820 C C . GLY A 1 105 ? 11.356 15.994 -15.522 1.00 70.50 105 GLY A C 1
ATOM 821 O O . GLY A 1 105 ? 12.006 14.979 -15.290 1.00 70.50 105 GLY A O 1
ATOM 822 N N . VAL A 1 106 ? 10.755 16.688 -14.550 1.00 72.31 106 VAL A N 1
ATOM 823 C CA . VAL A 1 106 ? 10.746 16.298 -13.135 1.00 72.31 106 VAL A CA 1
ATOM 824 C C . VAL A 1 106 ? 9.313 16.049 -12.691 1.00 72.31 106 VAL A C 1
ATOM 826 O O . VAL A 1 106 ? 8.399 16.785 -13.048 1.00 72.31 106 VAL A O 1
ATOM 829 N N . LEU A 1 107 ? 9.100 15.014 -11.888 1.00 75.25 107 LEU A N 1
ATOM 830 C CA . LEU A 1 107 ? 7.794 14.742 -11.302 1.00 75.25 107 LEU A CA 1
ATOM 831 C C . LEU A 1 107 ? 7.571 15.661 -10.106 1.00 75.25 107 LEU A C 1
ATOM 833 O O . LEU A 1 107 ? 8.353 15.645 -9.153 1.00 75.25 107 LEU A O 1
ATOM 837 N N . LYS A 1 108 ? 6.500 16.451 -10.147 1.00 78.75 108 LYS A N 1
ATOM 838 C CA . LYS A 1 108 ? 6.084 17.293 -9.023 1.00 78.75 108 LYS A CA 1
ATOM 839 C C . LYS A 1 108 ? 4.793 16.753 -8.430 1.00 78.75 108 LYS A C 1
ATOM 841 O O . LYS A 1 108 ? 3.922 16.290 -9.160 1.00 78.75 108 LYS A O 1
ATOM 846 N N . ALA A 1 109 ? 4.681 16.817 -7.104 1.00 79.38 109 ALA A N 1
ATOM 847 C CA . ALA A 1 109 ? 3.413 16.561 -6.440 1.00 79.38 109 ALA A CA 1
ATOM 848 C C . ALA A 1 109 ? 2.381 17.585 -6.937 1.00 79.38 109 ALA A C 1
ATOM 850 O O . ALA A 1 109 ? 2.621 18.794 -6.904 1.00 79.38 109 ALA A O 1
ATOM 851 N N . SER A 1 110 ? 1.261 17.077 -7.431 1.00 75.44 110 SER A N 1
ATOM 852 C CA . SER A 1 110 ? 0.084 17.850 -7.787 1.00 75.44 110 SER A CA 1
ATOM 853 C C . SER A 1 110 ? -0.602 18.353 -6.518 1.00 75.44 110 SER A C 1
ATOM 855 O O . SER A 1 110 ? -0.418 17.817 -5.423 1.00 75.44 110 SER A O 1
ATOM 857 N N . LYS A 1 111 ? -1.420 19.399 -6.657 1.00 69.12 111 LYS A N 1
ATOM 858 C CA . LYS A 1 111 ? -2.241 19.918 -5.548 1.00 69.12 111 LYS A CA 1
ATOM 859 C C . LYS A 1 111 ? -3.405 18.984 -5.202 1.00 69.12 111 LYS A C 1
ATOM 861 O O . LYS A 1 111 ? -4.067 19.183 -4.187 1.00 69.12 111 LYS A O 1
ATOM 866 N N . THR A 1 112 ? -3.671 17.989 -6.043 1.00 73.62 112 THR A N 1
ATOM 867 C CA . THR A 1 112 ? -4.742 17.016 -5.854 1.00 73.62 112 THR A CA 1
ATOM 868 C C . THR A 1 112 ? -4.228 15.796 -5.098 1.00 73.62 112 THR A C 1
ATOM 870 O O . THR A 1 112 ? -3.560 14.924 -5.658 1.00 73.62 112 THR A O 1
ATOM 873 N N . GLY A 1 113 ? -4.561 15.738 -3.810 1.00 82.19 113 GLY A N 1
ATOM 874 C CA . GLY A 1 113 ? -4.443 14.525 -3.012 1.00 82.19 113 GLY A CA 1
ATOM 875 C C . GLY A 1 113 ? -5.622 13.593 -3.285 1.00 82.19 113 GLY A C 1
ATOM 876 O O . GLY A 1 113 ? -6.767 14.036 -3.375 1.00 82.19 113 GLY A O 1
ATOM 877 N N . LYS A 1 114 ? -5.346 12.299 -3.399 1.00 90.38 114 LYS A N 1
ATOM 878 C CA . LYS A 1 114 ? -6.342 11.252 -3.567 1.00 90.38 114 LYS A CA 1
ATOM 879 C C . LYS A 1 114 ? -6.422 10.419 -2.299 1.00 90.38 114 LYS A C 1
ATOM 881 O O . LYS A 1 114 ? -5.417 9.925 -1.796 1.00 90.38 114 LYS A O 1
ATOM 886 N N . ARG A 1 115 ? -7.625 10.308 -1.753 1.00 91.69 115 ARG A N 1
ATOM 887 C CA . ARG A 1 115 ? -7.885 9.593 -0.507 1.00 91.69 115 ARG A CA 1
ATOM 888 C C . ARG A 1 115 ? -8.006 8.100 -0.779 1.00 91.69 115 ARG A C 1
ATOM 890 O O . ARG A 1 115 ? -8.774 7.718 -1.656 1.00 91.69 115 ARG A O 1
ATOM 897 N N . ARG A 1 116 ? -7.287 7.286 -0.010 1.00 93.19 116 ARG A N 1
ATOM 898 C CA . ARG A 1 116 ? -7.354 5.826 -0.101 1.00 93.19 116 ARG A CA 1
ATOM 899 C C . ARG A 1 116 ? -8.556 5.296 0.690 1.00 93.19 116 ARG A C 1
ATOM 901 O O . ARG A 1 116 ? -8.769 5.778 1.804 1.00 93.19 116 ARG A O 1
ATOM 908 N N . PRO A 1 117 ? -9.330 4.327 0.172 1.00 94.25 117 PRO A N 1
ATOM 909 C CA . PRO A 1 117 ? -10.411 3.727 0.940 1.00 94.25 117 PRO A CA 1
ATOM 910 C C . PRO A 1 117 ? -9.844 2.837 2.051 1.00 94.25 117 PRO A C 1
ATOM 912 O O . PRO A 1 117 ? -9.087 1.911 1.771 1.00 94.25 117 PRO A O 1
ATOM 915 N N . PHE A 1 118 ? -10.234 3.096 3.301 1.00 93.75 118 PHE A N 1
ATOM 916 C CA . PHE A 1 118 ? -9.973 2.203 4.431 1.00 93.75 118 PHE A CA 1
ATOM 917 C C . PHE A 1 118 ? -11.254 1.480 4.865 1.00 93.75 118 PHE A C 1
ATOM 919 O O . PHE A 1 118 ? -12.308 2.094 5.057 1.00 93.75 118 PHE A O 1
ATOM 926 N N . LEU A 1 119 ? -11.146 0.162 5.020 1.00 93.25 119 LEU A N 1
ATOM 927 C CA . LEU A 1 119 ? -12.217 -0.744 5.418 1.00 93.25 119 LEU A CA 1
ATOM 928 C C . LEU A 1 119 ? -11.838 -1.416 6.739 1.00 93.25 119 LEU A C 1
ATOM 930 O O . LEU A 1 119 ? -10.814 -2.095 6.834 1.00 93.25 119 LEU A O 1
ATOM 934 N N . PHE A 1 120 ? -12.650 -1.214 7.777 1.00 91.44 120 PHE A N 1
ATOM 935 C CA . PHE A 1 120 ? -12.298 -1.683 9.116 1.00 91.44 120 PHE A CA 1
ATOM 936 C C . PHE A 1 120 ? -12.791 -3.096 9.398 1.00 91.44 120 PHE A C 1
ATOM 938 O O . PHE A 1 120 ? -13.977 -3.387 9.247 1.00 91.44 120 PHE A O 1
ATOM 945 N N . VAL A 1 121 ? -11.869 -3.950 9.849 1.00 89.38 121 VAL A N 1
ATOM 946 C CA . VAL A 1 121 ? -12.099 -5.380 10.119 1.00 89.38 121 VAL A CA 1
ATOM 947 C C . VAL A 1 121 ? -11.995 -5.739 11.608 1.00 89.38 121 VAL A C 1
ATOM 949 O O . VAL A 1 121 ? -11.791 -6.895 11.954 1.00 89.38 121 VAL A O 1
ATOM 952 N N . ASP A 1 122 ? -12.171 -4.763 12.506 1.00 82.62 122 ASP A N 1
ATOM 953 C CA . ASP A 1 122 ? -12.186 -4.971 13.971 1.00 82.62 122 ASP A CA 1
ATOM 954 C C . ASP A 1 122 ? -13.412 -5.748 14.486 1.00 82.62 122 ASP A C 1
ATOM 956 O O . ASP A 1 122 ? -13.519 -6.042 15.678 1.00 82.62 122 ASP A O 1
ATOM 960 N N . GLY A 1 123 ? -14.384 -6.002 13.608 1.00 72.81 123 GLY A N 1
ATOM 961 C CA . GLY A 1 123 ? -15.645 -6.659 13.931 1.00 72.81 123 GLY A CA 1
ATOM 962 C C . GLY A 1 123 ? -15.545 -8.182 14.040 1.00 72.81 123 GLY A C 1
ATOM 963 O O . GLY A 1 123 ? -14.495 -8.792 13.854 1.00 72.81 123 GLY A O 1
ATOM 964 N N . GLN A 1 124 ? -16.685 -8.812 14.327 1.00 66.75 124 GLN A N 1
ATOM 965 C CA . GLN A 1 124 ? -16.800 -10.270 14.283 1.00 66.75 124 GLN A CA 1
ATOM 966 C C . GLN A 1 124 ? -16.580 -10.784 12.846 1.00 66.75 124 GLN A C 1
ATOM 968 O O . GLN A 1 124 ? -17.019 -10.119 11.901 1.00 66.75 124 GLN A O 1
ATOM 973 N N . PRO A 1 125 ? -15.960 -11.964 12.657 1.00 65.31 125 PRO A N 1
ATOM 974 C CA . PRO A 1 125 ? -15.828 -12.579 11.338 1.00 65.31 125 PRO A CA 1
ATOM 975 C C . PRO A 1 125 ? -17.186 -12.666 10.621 1.00 65.31 125 PRO A C 1
ATOM 977 O O . PRO A 1 125 ? -18.144 -13.202 11.175 1.00 65.31 125 PRO A O 1
ATOM 980 N N . GLY A 1 126 ? -17.272 -12.129 9.400 1.00 63.53 126 GLY A N 1
ATOM 981 C CA . GLY A 1 126 ? -18.502 -12.105 8.594 1.00 63.53 126 GLY A CA 1
ATOM 982 C C . GLY A 1 126 ? -19.349 -10.830 8.709 1.00 63.53 126 GLY A C 1
ATOM 983 O O . GLY A 1 126 ? -20.366 -10.729 8.028 1.00 63.53 126 GLY A O 1
ATOM 984 N N . ALA A 1 127 ? -18.950 -9.853 9.528 1.00 65.38 127 ALA A N 1
ATOM 985 C CA . ALA A 1 127 ? -19.538 -8.516 9.488 1.00 65.38 127 ALA A CA 1
ATOM 986 C C . ALA A 1 127 ? -18.985 -7.711 8.299 1.00 65.38 127 ALA A C 1
ATOM 988 O O . ALA A 1 127 ? -17.782 -7.737 8.034 1.00 65.38 127 ALA A O 1
ATOM 989 N N . GLU A 1 128 ? -19.856 -6.969 7.612 1.00 67.12 128 GLU A N 1
ATOM 990 C CA . GLU A 1 128 ? -19.441 -6.046 6.552 1.00 67.12 128 GLU A CA 1
ATOM 991 C C . GLU A 1 128 ? -18.475 -4.981 7.108 1.00 67.12 128 GLU A C 1
ATOM 993 O O . GLU A 1 128 ? -18.753 -4.400 8.168 1.00 67.12 128 GLU A O 1
ATOM 998 N N . PRO A 1 129 ? -17.356 -4.689 6.419 1.00 63.75 129 PRO A N 1
ATOM 999 C CA . PRO A 1 129 ? -16.415 -3.678 6.873 1.00 63.75 129 PRO A CA 1
ATOM 1000 C C . PRO A 1 129 ? -17.080 -2.302 6.920 1.00 63.75 129 PRO A C 1
ATOM 1002 O O . PRO A 1 129 ? -17.650 -1.822 5.938 1.00 63.75 129 PRO A O 1
ATOM 1005 N N . ALA A 1 130 ? -16.972 -1.614 8.055 1.00 63.06 130 ALA A N 1
ATOM 1006 C CA . ALA A 1 130 ? -17.456 -0.245 8.153 1.00 63.06 130 ALA A CA 1
ATOM 1007 C C . ALA A 1 130 ? -16.509 0.684 7.374 1.00 63.06 130 ALA A C 1
ATOM 1009 O O . ALA A 1 130 ? -15.397 0.954 7.826 1.00 63.06 130 ALA A O 1
ATOM 1010 N N . ALA A 1 131 ? -16.941 1.188 6.214 1.00 57.47 131 ALA A N 1
ATOM 1011 C CA . ALA A 1 131 ? -16.194 2.195 5.464 1.00 57.47 131 ALA A CA 1
ATOM 1012 C C . ALA A 1 131 ? -16.193 3.517 6.236 1.00 57.47 131 ALA A C 1
ATOM 1014 O O . ALA A 1 131 ? -17.253 4.114 6.455 1.00 57.47 131 ALA A O 1
ATOM 1015 N N . ARG A 1 132 ? -15.021 3.987 6.668 1.00 65.81 132 ARG A N 1
ATOM 1016 C CA . ARG A 1 132 ? -14.914 5.257 7.388 1.00 65.81 132 ARG A CA 1
ATOM 1017 C C . ARG A 1 132 ? -13.602 5.967 7.056 1.00 65.81 132 ARG A C 1
ATOM 1019 O O . ARG A 1 132 ? -12.528 5.500 7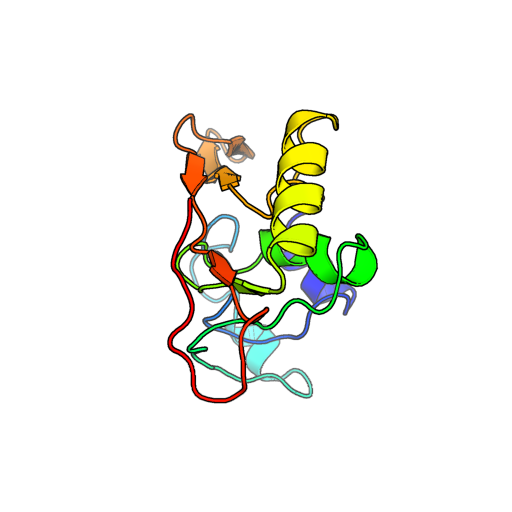.408 1.00 65.81 132 ARG A O 1
ATOM 1026 N N . PHE A 1 133 ? -13.833 7.142 6.462 1.00 56.19 133 PHE A N 1
ATOM 1027 C CA . PHE A 1 133 ? -12.965 8.274 6.115 1.00 56.19 133 PHE A CA 1
ATOM 1028 C C . PHE A 1 133 ? -11.854 8.084 5.093 1.00 56.19 133 PHE A C 1
ATOM 1030 O O . PHE A 1 133 ? -11.441 6.964 4.756 1.00 56.19 133 PHE A O 1
#

Sequence (133 aa):
MGLPNVLCVGLLPPLEGIYREDPAPSGGFWQPRRAEPHSARTSLDGVLLSHAHLDHGSYVSFLDPEIPIYSTLVTAFIFKVMQHSRQADFESEVCYANLREPHSGVLKASKTGKRRPFLFVDGQPGAEPAARF

pLDDT: mean 85.38, std 10.42, range [56.19, 95.62]